Protein AF-A0A662KMJ8-F1 (afdb_monomer_lite)

Foldseek 3Di:
DDPLLVVLVVVLVVLVVVLVVLVVVLVVLVVCVVVVVDDPVVSVVSNVVSVVSNVVSVVVSVVSVVVSVVVVVVVVVVVVVVD

Secondary structure (DSSP, 8-state):
--HHHHHHHHHHHHHHHHHHHHHHHHHHHHHHHHTTSS-HHHHHHHHHHHHHHHHHHHHHHHHHHHHHHHHHHHHHHHHHHH-

Structure (mmCIF, N/CA/C/O backbone):
data_AF-A0A662KMJ8-F1
#
_entry.id   AF-A0A662KMJ8-F1
#
loop_
_atom_site.group_PDB
_atom_site.id
_atom_site.type_symbol
_atom_site.label_atom_id
_atom_site.label_alt_id
_atom_site.label_comp_id
_atom_site.label_asym_id
_atom_site.label_entity_id
_atom_site.label_seq_id
_atom_site.pdbx_PDB_ins_code
_atom_site.Cartn_x
_atom_site.Cartn_y
_atom_site.Cartn_z
_atom_site.occupancy
_atom_site.B_iso_or_equiv
_atom_site.auth_seq_id
_atom_site.auth_comp_id
_atom_site.auth_asym_id
_atom_site.auth_atom_id
_atom_site.pdbx_PDB_model_num
ATOM 1 N N . MET A 1 1 ? 20.033 6.779 -18.182 1.00 66.69 1 MET A N 1
ATOM 2 C CA . MET A 1 1 ? 18.734 6.319 -17.642 1.00 66.69 1 MET A CA 1
ATOM 3 C C . MET A 1 1 ? 17.662 7.268 -18.150 1.00 66.69 1 MET A C 1
ATOM 5 O O . MET A 1 1 ? 17.794 8.463 -17.890 1.00 66.69 1 MET A O 1
ATOM 9 N N . SER A 1 2 ? 16.681 6.783 -18.919 1.00 82.75 2 SER A N 1
ATOM 10 C CA . SER A 1 2 ? 15.649 7.625 -19.541 1.00 82.75 2 SER A CA 1
ATOM 11 C C . SER A 1 2 ? 14.925 8.524 -18.536 1.00 82.75 2 SER A C 1
ATOM 13 O O . SER A 1 2 ? 14.635 8.134 -17.400 1.00 82.75 2 SER A O 1
ATOM 15 N N . PHE A 1 3 ? 14.582 9.733 -18.991 1.00 89.38 3 PHE A N 1
ATOM 16 C CA . PHE A 1 3 ? 13.728 10.685 -18.278 1.00 89.38 3 PHE A CA 1
ATOM 17 C C . PHE A 1 3 ? 12.411 10.048 -17.806 1.00 89.38 3 PHE A C 1
ATOM 19 O O . PHE A 1 3 ? 11.932 10.338 -16.707 1.00 89.38 3 PHE A O 1
ATOM 26 N N . LEU A 1 4 ? 11.851 9.128 -18.599 1.00 90.69 4 LEU A N 1
ATOM 27 C CA . LEU A 1 4 ? 10.621 8.418 -18.258 1.00 90.69 4 LEU A CA 1
ATOM 28 C C . LEU A 1 4 ? 10.803 7.507 -17.037 1.00 90.69 4 LEU A C 1
ATOM 30 O O . LEU A 1 4 ? 9.957 7.521 -16.145 1.00 90.69 4 LEU A O 1
ATOM 34 N N . ILE A 1 5 ? 11.917 6.771 -16.952 1.00 92.69 5 ILE A N 1
ATOM 35 C CA . ILE A 1 5 ? 12.214 5.894 -15.808 1.00 92.69 5 ILE A CA 1
ATOM 36 C C . ILE A 1 5 ? 12.318 6.724 -14.526 1.00 92.69 5 ILE A C 1
ATOM 38 O O . ILE A 1 5 ? 11.619 6.430 -13.559 1.00 92.69 5 ILE A O 1
ATOM 42 N N . ARG A 1 6 ? 13.075 7.830 -14.556 1.00 94.19 6 ARG A N 1
ATOM 43 C CA . ARG A 1 6 ? 13.197 8.748 -13.407 1.00 94.19 6 ARG A CA 1
ATOM 44 C C . ARG A 1 6 ? 11.842 9.303 -12.957 1.00 94.19 6 ARG A C 1
ATOM 46 O O . ARG A 1 6 ? 11.577 9.436 -11.762 1.00 94.19 6 ARG A O 1
ATOM 53 N N . ARG A 1 7 ? 10.952 9.627 -13.904 1.00 95.12 7 ARG A N 1
ATOM 54 C CA . ARG A 1 7 ? 9.593 10.103 -13.596 1.00 95.12 7 ARG A CA 1
ATOM 55 C C . ARG A 1 7 ? 8.755 9.023 -12.910 1.00 95.12 7 ARG A C 1
ATOM 57 O O . ARG A 1 7 ? 8.043 9.342 -11.957 1.00 95.12 7 ARG A O 1
ATOM 64 N N . LEU A 1 8 ? 8.830 7.777 -13.381 1.00 94.88 8 LEU A N 1
ATOM 65 C CA . LEU A 1 8 ? 8.120 6.640 -12.788 1.00 94.88 8 LEU A CA 1
ATOM 66 C C . LEU A 1 8 ? 8.644 6.321 -11.380 1.00 94.88 8 LEU A C 1
ATOM 68 O O . LEU A 1 8 ? 7.844 6.104 -10.474 1.00 94.88 8 LEU A O 1
ATOM 72 N N . GLU A 1 9 ? 9.959 6.376 -11.167 1.00 95.62 9 GLU A N 1
ATOM 73 C CA . GLU A 1 9 ? 10.584 6.191 -9.848 1.00 95.62 9 GLU A CA 1
ATOM 74 C C . GLU A 1 9 ? 10.101 7.250 -8.847 1.00 95.62 9 GLU A C 1
ATOM 76 O O . GLU A 1 9 ? 9.614 6.910 -7.769 1.00 95.62 9 GLU A O 1
ATOM 81 N N . LYS A 1 10 ? 10.089 8.530 -9.242 1.00 97.12 10 LYS A N 1
ATOM 82 C CA . LYS A 1 10 ? 9.558 9.618 -8.401 1.00 97.12 10 LYS A CA 1
ATOM 83 C C . LYS A 1 10 ? 8.064 9.464 -8.098 1.00 97.12 10 LYS A C 1
ATOM 85 O O . LYS A 1 10 ? 7.579 9.912 -7.058 1.00 97.12 10 LYS A O 1
ATOM 90 N N . GLN A 1 11 ? 7.292 8.873 -9.011 1.00 97.25 11 GLN A N 1
ATOM 91 C CA . GLN A 1 11 ? 5.887 8.557 -8.747 1.00 97.25 11 GLN A CA 1
ATOM 92 C C . GLN A 1 11 ? 5.743 7.426 -7.726 1.00 97.25 11 GLN A C 1
ATOM 94 O O . GLN A 1 11 ? 4.907 7.546 -6.831 1.00 97.25 11 GLN A O 1
ATOM 99 N N . ILE A 1 12 ? 6.554 6.371 -7.835 1.00 97.56 12 ILE A N 1
ATOM 100 C CA . ILE A 1 12 ? 6.579 5.265 -6.870 1.00 97.56 12 ILE A CA 1
ATOM 101 C C . ILE A 1 12 ? 6.909 5.793 -5.473 1.00 97.56 12 ILE A C 1
ATOM 103 O O . ILE A 1 12 ? 6.138 5.542 -4.553 1.00 97.56 12 ILE A O 1
ATOM 107 N N . GLU A 1 13 ? 7.948 6.617 -5.334 1.00 98.06 13 GLU A N 1
ATOM 108 C CA . GLU A 1 13 ? 8.349 7.210 -4.051 1.00 98.06 13 GLU A CA 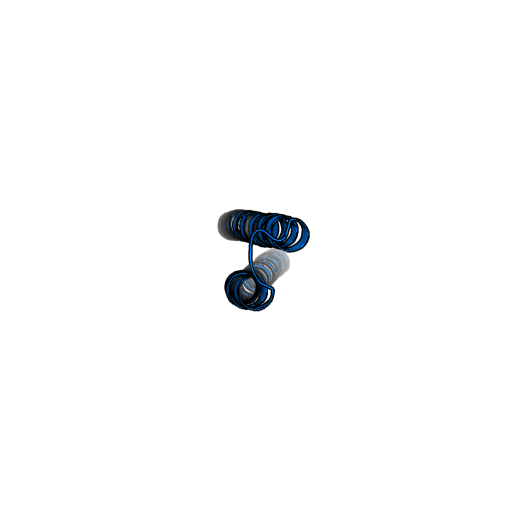1
ATOM 109 C C . GLU A 1 13 ? 7.194 7.984 -3.384 1.00 98.06 13 GLU A C 1
ATOM 111 O O . GLU A 1 13 ? 6.909 7.842 -2.193 1.00 98.06 13 GLU A O 1
ATOM 116 N N . LYS A 1 14 ? 6.446 8.775 -4.166 1.00 98.19 14 LYS A N 1
ATOM 117 C CA . LYS A 1 14 ? 5.257 9.484 -3.663 1.00 98.19 14 LYS A CA 1
ATOM 118 C C . LYS A 1 14 ? 4.164 8.530 -3.181 1.00 98.19 14 LYS A C 1
ATOM 120 O O . LYS A 1 14 ? 3.451 8.866 -2.235 1.00 98.19 14 LYS A O 1
ATOM 125 N N . LEU A 1 15 ? 3.979 7.388 -3.841 1.00 98.00 15 LEU A N 1
ATOM 126 C CA . LEU A 1 15 ? 3.001 6.378 -3.429 1.00 98.00 15 LEU A CA 1
ATOM 127 C C . LEU A 1 15 ? 3.466 5.636 -2.171 1.00 98.00 15 LEU A C 1
ATOM 129 O O . LEU A 1 15 ? 2.658 5.449 -1.266 1.00 98.00 15 LEU A O 1
ATOM 133 N N . GLU A 1 16 ? 4.750 5.300 -2.067 1.00 98.12 16 GLU A N 1
ATOM 134 C CA . GLU A 1 16 ? 5.349 4.673 -0.881 1.00 98.12 16 GLU A CA 1
ATOM 135 C C . GLU A 1 16 ? 5.240 5.585 0.349 1.00 98.12 16 GLU A C 1
ATOM 137 O O . GLU A 1 16 ? 4.827 5.145 1.421 1.00 98.12 16 GLU A O 1
ATOM 142 N N . ASN A 1 17 ? 5.473 6.890 0.184 1.00 98.31 17 ASN A N 1
ATOM 143 C CA . ASN A 1 17 ? 5.252 7.868 1.252 1.00 98.31 17 ASN A CA 1
ATOM 144 C C . ASN A 1 17 ? 3.778 7.949 1.691 1.00 98.31 17 ASN A C 1
ATOM 146 O O . ASN A 1 17 ? 3.495 8.163 2.869 1.00 98.31 17 ASN A O 1
ATOM 150 N N . LYS A 1 18 ? 2.817 7.765 0.775 1.00 97.75 18 LYS A N 1
ATOM 151 C CA . LYS A 1 18 ? 1.388 7.694 1.134 1.00 97.75 18 LYS A CA 1
ATOM 152 C C . LYS A 1 18 ? 1.047 6.408 1.887 1.00 97.75 18 LYS A C 1
ATOM 154 O O . LYS A 1 18 ? 0.246 6.467 2.815 1.00 97.75 18 LYS A O 1
ATOM 159 N N . ILE A 1 19 ? 1.644 5.278 1.504 1.00 97.94 19 ILE A N 1
ATOM 160 C CA . ILE A 1 19 ? 1.485 4.002 2.216 1.00 97.94 19 ILE A CA 1
ATOM 161 C C . ILE A 1 19 ? 1.969 4.154 3.656 1.00 97.94 19 ILE A C 1
ATOM 163 O O . ILE A 1 19 ? 1.185 3.909 4.568 1.00 97.94 19 ILE A O 1
ATOM 167 N N . ARG A 1 20 ? 3.183 4.681 3.854 1.00 98.31 20 ARG A N 1
ATOM 168 C CA . ARG A 1 20 ? 3.764 4.902 5.187 1.00 98.31 20 ARG A CA 1
ATOM 169 C C . ARG A 1 20 ? 2.845 5.716 6.100 1.00 98.31 20 ARG A C 1
ATOM 171 O O . ARG A 1 20 ? 2.585 5.320 7.229 1.00 98.31 20 ARG A O 1
ATOM 178 N N . LYS A 1 21 ? 2.270 6.809 5.586 1.00 98.31 21 LYS A N 1
ATOM 179 C CA . LYS A 1 21 ? 1.305 7.632 6.339 1.00 98.31 21 LYS A CA 1
ATOM 180 C C . LYS A 1 21 ? 0.030 6.869 6.713 1.00 98.31 21 LYS A C 1
ATOM 182 O O . LYS A 1 21 ? -0.514 7.079 7.791 1.00 98.31 21 LYS A O 1
ATOM 187 N N . ASN A 1 22 ? -0.475 6.001 5.837 1.00 97.81 22 ASN A N 1
ATOM 188 C CA . ASN A 1 22 ? -1.638 5.168 6.161 1.00 97.81 22 ASN A CA 1
ATOM 189 C C . ASN A 1 22 ? -1.292 4.093 7.205 1.00 97.81 22 ASN A C 1
ATOM 191 O O . ASN A 1 22 ? -2.105 3.825 8.086 1.00 97.81 22 ASN A O 1
ATOM 195 N N . GLU A 1 23 ? -0.093 3.512 7.147 1.00 98.06 23 GLU A N 1
ATOM 196 C CA . GLU A 1 23 ? 0.397 2.561 8.155 1.00 98.06 23 GLU A CA 1
ATOM 197 C C . GLU A 1 23 ? 0.563 3.225 9.529 1.00 98.06 23 GLU A C 1
ATOM 199 O O . GLU A 1 23 ? 0.143 2.663 10.542 1.00 98.06 23 GLU A O 1
ATOM 204 N N . GLU A 1 24 ? 1.090 4.452 9.572 1.00 98.31 24 GLU A N 1
ATOM 205 C CA . GLU A 1 24 ? 1.132 5.279 10.785 1.00 98.31 24 GLU A CA 1
ATOM 206 C C . GLU A 1 24 ? -0.275 5.514 11.349 1.00 98.31 24 GLU A C 1
ATOM 208 O O . GLU A 1 24 ? -0.498 5.336 12.546 1.00 98.31 24 GLU A O 1
ATOM 213 N N . LYS A 1 25 ? -1.267 5.809 10.498 1.00 97.94 25 LYS A N 1
ATOM 214 C CA . LYS A 1 25 ? -2.662 5.966 10.943 1.00 97.94 25 LYS A CA 1
ATOM 215 C C . LYS A 1 25 ? -3.254 4.684 11.523 1.00 97.94 25 LYS A C 1
ATOM 217 O O . LYS A 1 25 ? -3.995 4.753 12.503 1.00 97.94 25 LYS A O 1
ATOM 222 N N . ILE A 1 26 ? -2.922 3.517 10.971 1.00 98.06 26 ILE A N 1
ATOM 223 C CA . ILE A 1 26 ? -3.322 2.226 11.553 1.00 98.06 26 ILE A CA 1
ATOM 224 C C . ILE A 1 26 ? -2.667 2.026 12.927 1.00 98.06 26 ILE A C 1
ATOM 226 O O . ILE A 1 26 ? -3.329 1.551 13.851 1.00 98.06 26 ILE A O 1
ATOM 230 N N . ARG A 1 27 ? -1.398 2.420 13.086 1.00 98.19 27 ARG A N 1
ATOM 231 C CA . ARG A 1 27 ? -0.683 2.347 14.368 1.00 98.19 27 ARG A CA 1
ATOM 232 C C . ARG A 1 27 ? -1.322 3.246 15.429 1.00 98.19 27 ARG A C 1
ATOM 234 O O . ARG A 1 27 ? -1.669 2.750 16.494 1.00 98.19 27 ARG A O 1
ATOM 241 N N . GLU A 1 28 ? -1.599 4.508 15.099 1.00 97.94 28 GLU A N 1
ATOM 242 C CA . GLU A 1 28 ? -2.320 5.441 15.982 1.00 97.94 28 GLU A CA 1
ATOM 243 C C . GLU A 1 28 ? -3.704 4.897 16.389 1.00 97.94 28 GLU A C 1
ATOM 245 O O . GLU A 1 28 ? -4.151 5.059 17.526 1.00 97.94 28 GLU A O 1
ATOM 250 N N . LEU A 1 29 ? -4.423 4.250 15.463 1.00 97.69 29 LEU A N 1
ATOM 251 C CA . LEU A 1 29 ? -5.704 3.605 15.767 1.00 97.69 29 LEU A CA 1
ATOM 252 C C . LEU A 1 29 ? -5.543 2.430 16.730 1.00 97.69 29 LEU A C 1
ATOM 254 O O . LEU A 1 29 ? -6.394 2.245 17.601 1.00 97.69 29 LEU A O 1
ATOM 258 N N . ARG A 1 30 ? -4.469 1.650 16.583 1.00 97.62 30 ARG A N 1
ATOM 259 C CA . ARG A 1 30 ? -4.167 0.528 17.474 1.00 97.62 30 ARG A CA 1
ATOM 260 C C . ARG A 1 30 ? -3.875 1.020 18.886 1.00 97.62 30 ARG A C 1
ATOM 262 O O . ARG A 1 30 ? -4.465 0.495 19.821 1.00 97.62 30 ARG A O 1
ATOM 269 N N . GLU A 1 31 ? -3.086 2.080 19.030 1.00 98.19 31 GLU A N 1
ATOM 270 C CA . GLU A 1 31 ? -2.821 2.716 20.328 1.00 98.19 31 GLU A CA 1
ATOM 271 C C . GLU A 1 31 ? -4.110 3.233 20.987 1.00 98.19 31 GLU A C 1
ATOM 273 O O . GLU A 1 31 ? -4.335 3.027 22.177 1.00 98.19 31 GLU A O 1
ATOM 278 N N . LYS A 1 32 ? -5.015 3.855 20.215 1.00 97.69 32 LYS A N 1
ATOM 279 C CA . LYS A 1 32 ? -6.327 4.292 20.730 1.00 97.69 32 LYS A CA 1
ATOM 280 C C . LYS A 1 32 ? -7.189 3.121 21.198 1.00 97.69 32 LYS A C 1
ATOM 282 O O . LYS A 1 32 ? -7.897 3.257 22.194 1.00 97.69 32 LYS A O 1
ATOM 287 N N . TYR A 1 33 ? -7.152 2.000 20.482 1.00 97.62 33 TYR A N 1
ATOM 288 C CA . TYR A 1 33 ? -7.874 0.788 20.861 1.00 97.62 33 TYR A CA 1
ATOM 289 C C . TYR A 1 33 ? -7.291 0.153 22.130 1.00 97.62 33 TYR A C 1
ATOM 291 O O . TYR A 1 33 ? -8.039 -0.161 23.052 1.00 97.62 33 TYR A O 1
ATOM 299 N N . GLU A 1 34 ? -5.965 0.033 22.218 1.00 97.62 34 GLU A N 1
ATOM 300 C CA . GLU A 1 34 ? -5.262 -0.492 23.399 1.00 97.62 34 GLU A CA 1
ATOM 301 C C . GLU A 1 34 ? -5.498 0.387 24.636 1.00 97.62 34 GLU A C 1
ATOM 303 O O . GLU A 1 34 ? -5.752 -0.124 25.725 1.00 97.62 34 GLU A O 1
ATOM 308 N N . ALA A 1 35 ? -5.552 1.709 24.452 1.00 98.06 35 ALA A N 1
ATOM 309 C CA . ALA A 1 35 ? -5.935 2.669 25.485 1.00 98.06 35 ALA A CA 1
ATOM 310 C C . ALA A 1 35 ? -7.446 2.681 25.806 1.00 98.06 35 ALA A C 1
ATOM 312 O O . ALA A 1 35 ? -7.897 3.548 26.554 1.00 98.06 35 ALA A O 1
ATOM 313 N N . LYS A 1 36 ? -8.244 1.773 25.221 1.00 97.12 36 LYS A N 1
ATOM 314 C CA . LYS A 1 36 ? -9.710 1.672 25.375 1.00 97.12 36 LYS A CA 1
ATOM 315 C C . LYS A 1 36 ? -10.476 2.959 25.020 1.00 97.12 36 LYS A C 1
ATOM 317 O O . LYS A 1 36 ? -11.603 3.150 25.465 1.00 97.12 36 LYS A O 1
ATOM 322 N N . LYS A 1 37 ? -9.890 3.835 24.192 1.00 97.75 37 LYS A N 1
ATOM 323 C CA . LYS A 1 37 ? -10.512 5.091 23.721 1.00 97.75 37 LYS A CA 1
ATOM 324 C C . LYS A 1 37 ? -11.483 4.879 22.560 1.00 97.75 37 LYS A C 1
ATOM 326 O O . LYS A 1 37 ? -12.277 5.765 22.265 1.00 97.75 37 LYS A O 1
ATOM 331 N N . ILE A 1 38 ? -11.374 3.748 21.868 1.00 97.56 38 ILE A N 1
ATOM 332 C CA . ILE A 1 38 ? -12.284 3.328 20.798 1.00 97.56 38 ILE A CA 1
ATOM 333 C C . ILE A 1 38 ? -12.645 1.860 20.985 1.00 97.56 38 ILE A C 1
ATOM 335 O O . ILE A 1 38 ? -11.874 1.081 21.551 1.00 97.56 38 ILE A O 1
ATOM 339 N N . THR A 1 39 ? -13.802 1.468 20.469 1.00 98.06 39 THR A N 1
ATOM 340 C CA . THR A 1 39 ? -14.239 0.072 20.496 1.00 98.06 39 THR A CA 1
ATOM 341 C C . THR A 1 39 ? -13.484 -0.776 19.470 1.00 98.06 39 THR A C 1
ATOM 343 O O . THR A 1 39 ? -12.936 -0.280 18.480 1.00 98.06 39 THR A O 1
ATOM 346 N N . ARG A 1 40 ? -13.506 -2.102 19.657 1.00 97.12 40 ARG A N 1
ATOM 347 C CA . ARG A 1 40 ? -12.956 -3.057 18.680 1.00 97.12 40 ARG A CA 1
ATOM 348 C C . ARG A 1 40 ? -13.626 -2.927 17.309 1.00 97.12 40 ARG A C 1
ATOM 350 O O . ARG A 1 40 ? -12.954 -3.04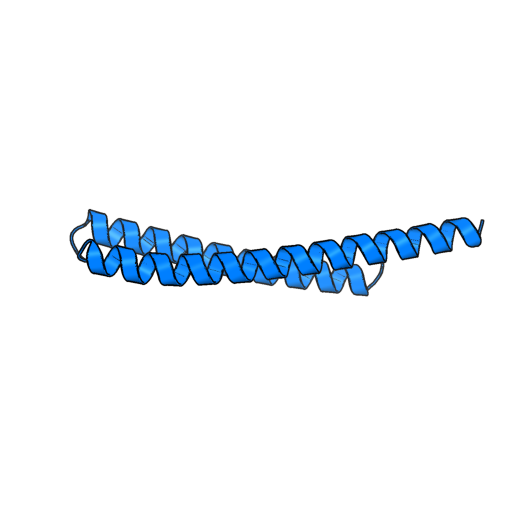2 16.287 1.00 97.12 40 ARG A O 1
ATOM 357 N N . ALA A 1 41 ? -14.937 -2.687 17.288 1.00 97.94 41 ALA A N 1
ATOM 358 C CA . ALA A 1 41 ? -15.698 -2.519 16.054 1.00 97.94 41 ALA A CA 1
ATOM 359 C C . ALA A 1 41 ? -15.232 -1.278 15.278 1.00 97.94 41 ALA A C 1
ATOM 361 O O . ALA A 1 41 ? -14.897 -1.378 14.097 1.00 97.94 41 ALA A O 1
ATOM 362 N N . GLU A 1 42 ? -15.114 -0.131 15.953 1.00 96.81 42 GLU A N 1
ATOM 363 C CA . GLU A 1 42 ? -14.609 1.103 15.341 1.00 96.81 42 GLU A CA 1
ATOM 364 C C . GLU A 1 42 ? -13.165 0.966 14.857 1.00 96.81 42 GLU A C 1
ATOM 366 O O . GLU A 1 42 ? -12.835 1.447 13.769 1.00 96.81 42 GLU A O 1
ATOM 371 N N . PHE A 1 43 ? -12.309 0.301 15.640 1.00 98.12 43 PHE A N 1
ATOM 372 C CA . PHE A 1 43 ? -10.940 -0.003 15.237 1.00 98.12 43 PHE A CA 1
ATOM 373 C C . PHE A 1 43 ? -10.919 -0.812 13.938 1.00 98.12 43 PHE A C 1
ATOM 375 O O . PHE A 1 43 ? -10.265 -0.401 12.983 1.00 98.12 43 PHE A O 1
ATOM 382 N N . ASN A 1 44 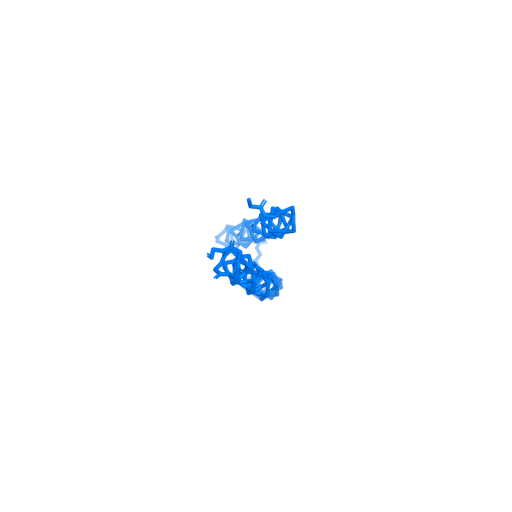? -11.678 -1.909 13.868 1.00 97.94 44 ASN A N 1
ATOM 383 C CA . ASN A 1 44 ? -11.712 -2.787 12.699 1.00 97.94 44 ASN A CA 1
ATOM 384 C C . ASN A 1 44 ? -12.221 -2.070 11.440 1.00 97.94 44 ASN A C 1
ATOM 386 O O . ASN A 1 44 ? -11.613 -2.207 10.380 1.00 97.94 44 ASN A O 1
ATOM 390 N N . ILE A 1 45 ? -13.292 -1.273 11.549 1.00 98.12 45 ILE A N 1
ATOM 391 C CA . ILE A 1 45 ? -13.847 -0.512 10.415 1.00 98.12 45 ILE A CA 1
ATOM 392 C C . ILE A 1 45 ? -12.814 0.490 9.886 1.00 98.12 45 ILE A C 1
ATOM 394 O O . ILE A 1 45 ? -12.549 0.547 8.682 1.00 98.12 45 ILE A O 1
ATOM 398 N N . LYS A 1 46 ? -12.196 1.273 10.780 1.00 97.38 46 LYS A N 1
ATOM 399 C CA . LYS A 1 46 ? -11.211 2.288 10.384 1.00 97.38 46 LYS A CA 1
ATOM 400 C C . LYS A 1 46 ? -9.930 1.651 9.847 1.00 97.38 46 LYS A C 1
ATOM 402 O O . LYS A 1 46 ? -9.419 2.105 8.827 1.00 97.38 46 LYS A O 1
ATOM 407 N N . LYS A 1 47 ? -9.441 0.588 10.491 1.00 97.75 47 LYS A N 1
ATOM 408 C CA . LYS A 1 47 ? -8.276 -0.184 10.044 1.00 97.75 47 LYS A CA 1
ATOM 409 C C . LYS A 1 47 ? -8.487 -0.705 8.621 1.00 97.75 47 LYS A C 1
ATOM 411 O O . LYS A 1 47 ? -7.659 -0.423 7.759 1.00 97.75 47 LYS A O 1
ATOM 416 N N . ARG A 1 48 ? -9.622 -1.363 8.359 1.00 98.12 48 ARG A N 1
ATOM 417 C CA . ARG A 1 48 ? -9.952 -1.915 7.037 1.00 98.12 48 ARG A CA 1
ATOM 418 C C . ARG A 1 48 ? -9.924 -0.850 5.941 1.00 98.12 48 ARG A C 1
ATOM 420 O O . ARG A 1 48 ? -9.343 -1.082 4.887 1.00 98.12 48 ARG A O 1
ATOM 427 N N . LYS A 1 49 ? -10.472 0.342 6.203 1.00 97.75 49 LYS A N 1
ATOM 428 C CA . LYS A 1 49 ? -10.423 1.469 5.255 1.00 97.75 49 LYS A CA 1
ATOM 429 C C . LYS A 1 49 ? -8.985 1.822 4.852 1.00 97.75 49 LYS A C 1
ATOM 431 O O . LYS A 1 49 ? -8.707 2.012 3.670 1.00 97.75 49 LYS A O 1
ATOM 436 N N . TYR A 1 50 ? -8.068 1.919 5.814 1.00 98.06 50 TYR A N 1
ATOM 437 C CA . TYR A 1 50 ? -6.665 2.224 5.519 1.00 98.06 50 TYR A CA 1
ATOM 438 C C . TYR A 1 50 ? -5.946 1.057 4.829 1.00 98.06 50 TYR A C 1
ATOM 440 O O . TYR A 1 50 ? -5.155 1.297 3.918 1.00 98.06 50 TYR A O 1
ATOM 448 N N . GLU A 1 51 ? -6.247 -0.191 5.196 1.00 97.88 51 GLU A N 1
ATOM 449 C CA . GLU A 1 51 ? -5.700 -1.384 4.533 1.00 97.88 51 GLU A CA 1
ATOM 450 C C . GLU A 1 51 ? -6.130 -1.475 3.063 1.00 97.88 51 GLU A C 1
ATOM 452 O O . GLU A 1 51 ? -5.293 -1.718 2.194 1.00 97.88 51 GLU A O 1
ATOM 457 N N . GLU A 1 52 ? -7.398 -1.196 2.751 1.00 98.19 52 GLU A N 1
ATOM 458 C CA . GLU A 1 52 ? -7.902 -1.140 1.373 1.00 98.19 52 GLU A CA 1
ATOM 459 C C . GLU A 1 52 ? -7.193 -0.042 0.560 1.00 98.19 52 GLU A C 1
ATOM 461 O O . GLU A 1 52 ? -6.787 -0.266 -0.587 1.00 98.19 52 GLU A O 1
ATOM 466 N N . MET A 1 53 ? -6.953 1.129 1.166 1.00 97.38 53 MET A N 1
ATOM 467 C CA . MET A 1 53 ? -6.165 2.197 0.540 1.00 97.38 53 MET A CA 1
ATOM 468 C C . MET A 1 53 ? -4.720 1.759 0.267 1.00 97.38 53 MET A C 1
ATOM 470 O O . MET A 1 53 ? -4.213 1.984 -0.834 1.00 97.38 53 MET A O 1
ATOM 474 N N . ILE A 1 54 ? -4.056 1.122 1.236 1.00 98.31 54 ILE A N 1
ATOM 475 C CA . ILE A 1 54 ? -2.690 0.598 1.084 1.00 98.31 54 ILE A CA 1
ATOM 476 C C . ILE A 1 54 ? -2.641 -0.454 -0.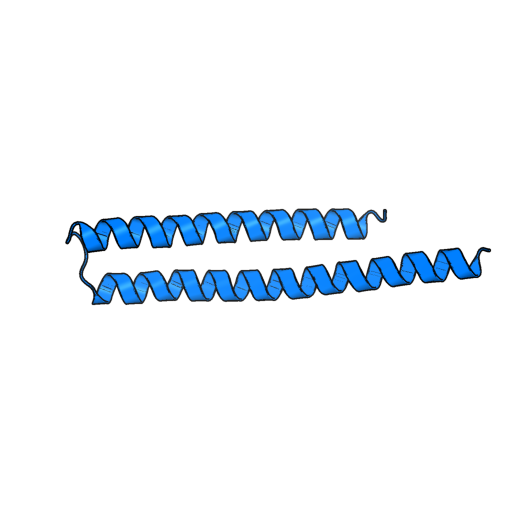028 1.00 98.31 54 ILE A C 1
ATOM 478 O O . ILE A 1 54 ? -1.769 -0.387 -0.894 1.00 98.31 54 ILE A O 1
ATOM 482 N N . HIS A 1 55 ? -3.601 -1.379 -0.062 1.00 98.38 55 HIS A N 1
ATOM 483 C CA . HIS A 1 55 ? -3.688 -2.405 -1.098 1.00 98.38 55 HIS A CA 1
ATOM 484 C C . HIS A 1 55 ? -3.800 -1.786 -2.502 1.00 98.38 55 HIS A C 1
ATOM 486 O O . HIS A 1 55 ? -3.050 -2.154 -3.411 1.00 98.38 55 HIS A O 1
ATOM 492 N N . GLY A 1 56 ? -4.661 -0.777 -2.673 1.00 98.31 56 GLY A N 1
ATOM 493 C CA . GLY A 1 56 ? -4.785 -0.043 -3.935 1.00 98.31 56 GLY A CA 1
ATOM 494 C C . GLY A 1 56 ? -3.504 0.698 -4.342 1.00 98.31 56 GLY A C 1
ATOM 495 O O . GLY A 1 56 ? -3.126 0.695 -5.517 1.00 98.31 56 GLY A O 1
ATOM 496 N N . LEU A 1 57 ? -2.797 1.309 -3.386 1.00 98.12 57 LEU A N 1
ATOM 497 C CA . LEU A 1 57 ? -1.511 1.971 -3.642 1.00 98.12 57 LEU A CA 1
ATOM 498 C C . LEU A 1 57 ? -0.426 0.962 -4.050 1.00 98.12 57 LEU A C 1
ATOM 500 O O . LEU A 1 57 ? 0.291 1.203 -5.023 1.00 98.12 57 LEU A O 1
ATOM 504 N N . ASN A 1 58 ? -0.359 -0.189 -3.380 1.00 98.06 58 ASN A N 1
ATOM 505 C CA . ASN A 1 58 ? 0.566 -1.275 -3.709 1.00 98.06 58 ASN A CA 1
ATOM 506 C C . ASN A 1 58 ? 0.330 -1.834 -5.118 1.00 98.06 58 ASN A C 1
ATOM 508 O O . ASN A 1 58 ? 1.286 -2.043 -5.871 1.00 98.06 58 ASN A O 1
ATOM 512 N N . ALA A 1 59 ? -0.932 -2.015 -5.518 1.00 98.38 59 ALA A N 1
ATOM 513 C CA . ALA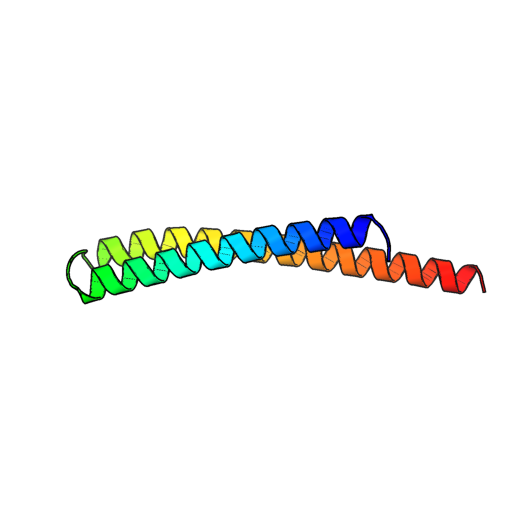 A 1 59 ? -1.275 -2.432 -6.877 1.00 98.38 59 ALA A CA 1
ATOM 514 C C . ALA A 1 59 ? -0.770 -1.423 -7.927 1.00 98.38 59 ALA A C 1
ATOM 516 O O . ALA A 1 59 ? -0.159 -1.811 -8.925 1.00 98.38 59 ALA A O 1
ATOM 517 N N . ARG A 1 60 ? -0.939 -0.117 -7.673 1.00 97.56 60 ARG A N 1
ATOM 518 C CA . ARG A 1 60 ? -0.424 0.946 -8.557 1.00 97.56 60 ARG A CA 1
ATOM 519 C C . ARG A 1 60 ? 1.100 0.931 -8.652 1.00 97.56 60 ARG A C 1
ATOM 521 O O . ARG A 1 60 ? 1.632 1.009 -9.756 1.00 97.56 60 ARG A O 1
ATOM 528 N N . ILE A 1 61 ? 1.804 0.778 -7.528 1.00 98.06 61 ILE A N 1
ATOM 529 C CA . ILE A 1 61 ? 3.271 0.659 -7.517 1.00 98.06 61 ILE A CA 1
ATOM 530 C C . ILE A 1 61 ? 3.722 -0.527 -8.374 1.00 98.06 61 ILE A C 1
ATOM 532 O O . ILE A 1 61 ? 4.651 -0.384 -9.167 1.00 98.06 61 ILE A O 1
ATOM 536 N N . ARG A 1 62 ? 3.053 -1.682 -8.271 1.00 98.06 62 ARG A N 1
ATOM 537 C CA . ARG A 1 62 ? 3.383 -2.871 -9.073 1.00 98.06 62 ARG A CA 1
ATOM 538 C C . ARG A 1 62 ? 3.281 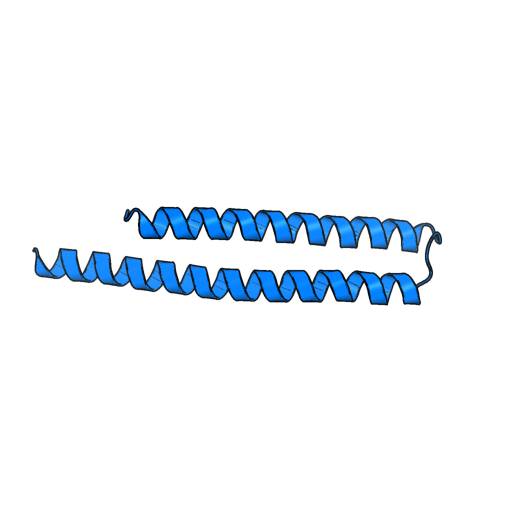-2.597 -10.576 1.00 98.06 62 ARG A C 1
ATOM 540 O O . ARG A 1 62 ? 4.188 -2.964 -11.322 1.00 98.06 62 ARG A O 1
ATOM 547 N N . ILE A 1 63 ? 2.227 -1.906 -11.012 1.00 97.69 63 ILE A N 1
ATOM 548 C CA . ILE A 1 63 ? 2.047 -1.505 -12.418 1.00 97.69 63 ILE A CA 1
ATOM 549 C C . ILE A 1 63 ? 3.186 -0.579 -12.869 1.00 97.69 63 ILE A C 1
ATOM 551 O O . ILE A 1 63 ? 3.772 -0.805 -13.930 1.00 97.69 63 ILE A O 1
ATOM 555 N N . LEU A 1 64 ? 3.538 0.425 -12.059 1.00 96.62 64 LEU A N 1
ATOM 556 C CA . LEU A 1 64 ? 4.628 1.360 -12.368 1.00 96.62 64 LEU A CA 1
ATOM 557 C C . LEU A 1 64 ? 5.988 0.652 -12.449 1.00 96.62 64 LEU A C 1
ATOM 559 O O . LEU A 1 64 ? 6.741 0.892 -13.393 1.00 96.62 64 LEU A O 1
ATOM 563 N N . LYS A 1 65 ? 6.277 -0.274 -11.524 1.00 96.25 65 LYS A N 1
ATOM 564 C CA . LYS A 1 65 ? 7.487 -1.117 -11.559 1.00 96.25 65 LYS A CA 1
ATOM 565 C C . LYS A 1 65 ? 7.545 -1.959 -12.838 1.00 96.25 65 LYS A C 1
ATOM 567 O O . LYS A 1 65 ? 8.595 -2.031 -13.474 1.00 96.25 65 LYS A O 1
ATOM 572 N N . GLY A 1 66 ? 6.413 -2.517 -13.273 1.00 96.56 66 GLY A N 1
ATOM 573 C CA . GLY A 1 66 ? 6.303 -3.201 -14.565 1.00 96.56 66 GLY A CA 1
ATOM 574 C C . GLY A 1 66 ? 6.558 -2.277 -15.764 1.00 96.56 66 GLY A C 1
ATOM 575 O O . GLY A 1 66 ? 7.201 -2.683 -16.730 1.00 96.56 66 GLY A O 1
ATOM 576 N N . GLY A 1 67 ? 6.106 -1.020 -15.694 1.00 94.62 67 GLY A N 1
ATOM 577 C CA . GLY A 1 67 ? 6.417 0.016 -16.684 1.00 94.62 67 GLY A CA 1
ATOM 578 C C . GLY A 1 67 ? 7.916 0.295 -16.789 1.00 94.62 67 GLY A C 1
ATOM 579 O O . GLY A 1 67 ? 8.465 0.250 -17.886 1.00 94.62 67 GLY A O 1
ATOM 580 N N . ILE A 1 68 ? 8.593 0.485 -15.652 1.00 94.81 68 ILE A N 1
ATOM 581 C CA . ILE A 1 68 ? 10.051 0.682 -15.601 1.00 94.81 68 ILE A CA 1
ATOM 582 C C . ILE A 1 68 ? 10.787 -0.514 -16.215 1.00 94.81 68 ILE A C 1
ATOM 584 O O . ILE A 1 68 ? 11.701 -0.321 -17.012 1.00 94.81 68 ILE A O 1
ATOM 588 N N . ALA A 1 69 ? 10.392 -1.744 -15.873 1.00 95.69 69 ALA A N 1
ATOM 589 C CA . ALA A 1 69 ? 11.031 -2.948 -16.401 1.00 95.69 69 ALA A CA 1
ATOM 590 C C . ALA A 1 69 ? 10.926 -3.042 -17.934 1.00 95.69 69 ALA A C 1
ATOM 592 O O . ALA A 1 69 ? 11.908 -3.376 -18.595 1.00 95.69 69 ALA A O 1
ATOM 593 N N . ARG A 1 70 ? 9.765 -2.702 -18.511 1.00 94.75 70 ARG A N 1
ATOM 594 C CA . ARG A 1 70 ? 9.584 -2.659 -19.972 1.00 94.75 70 ARG A CA 1
ATOM 595 C C . ARG A 1 70 ? 10.457 -1.596 -20.633 1.00 94.75 70 ARG A C 1
ATOM 597 O O . ARG A 1 70 ? 11.071 -1.878 -21.654 1.00 94.75 70 ARG A O 1
ATOM 604 N N . GLU A 1 71 ? 10.540 -0.403 -20.052 1.00 92.38 71 GLU A N 1
ATOM 605 C CA . GLU A 1 71 ? 11.375 0.670 -20.606 1.00 92.38 71 GLU A CA 1
ATOM 606 C C . GLU A 1 71 ? 12.868 0.340 -20.532 1.00 92.38 71 GLU A C 1
ATOM 608 O O . GLU A 1 71 ? 13.589 0.576 -21.498 1.00 92.38 71 GLU A O 1
ATOM 613 N N . LYS A 1 72 ? 13.325 -0.301 -19.448 1.00 91.94 72 LYS A N 1
ATOM 614 C CA . LYS A 1 72 ? 14.704 -0.802 -19.350 1.00 91.94 72 LYS A CA 1
ATOM 615 C C . LYS A 1 72 ? 15.026 -1.817 -20.453 1.00 91.94 72 LYS A C 1
ATOM 617 O O . LYS A 1 72 ? 16.065 -1.688 -21.088 1.00 91.94 72 LYS A O 1
ATOM 622 N N . ARG A 1 73 ? 14.118 -2.765 -20.730 1.00 92.69 73 ARG A N 1
ATOM 623 C CA . ARG A 1 73 ? 14.288 -3.737 -21.830 1.00 92.69 73 ARG A CA 1
ATOM 624 C C . ARG A 1 73 ? 14.377 -3.056 -23.196 1.00 92.69 73 ARG A C 1
ATOM 626 O O . ARG A 1 73 ? 15.253 -3.392 -23.978 1.00 92.69 73 ARG A O 1
ATOM 633 N N . LYS A 1 74 ? 13.526 -2.060 -23.464 1.00 91.88 74 LYS A N 1
ATOM 634 C CA . LYS A 1 74 ? 13.579 -1.295 -24.723 1.00 91.88 74 LYS A CA 1
ATOM 635 C C . LYS A 1 74 ? 14.887 -0.521 -24.891 1.00 91.88 74 LYS A C 1
ATOM 637 O O . LYS A 1 74 ? 15.405 -0.453 -25.998 1.00 91.88 74 LYS A O 1
ATOM 642 N N . GLU A 1 75 ? 15.400 0.098 -23.824 1.00 89.62 75 GLU A N 1
ATOM 643 C CA . GLU A 1 75 ? 16.706 0.772 -23.872 1.00 89.62 75 GLU A CA 1
ATOM 644 C C . GLU A 1 75 ? 17.835 -0.215 -24.188 1.00 89.62 75 GLU A C 1
ATOM 646 O O . GLU A 1 75 ? 18.731 0.117 -24.958 1.00 89.62 75 GLU A O 1
ATOM 651 N N . GLU A 1 76 ? 17.793 -1.411 -23.604 1.00 90.12 76 GLU A N 1
ATOM 652 C CA . GLU A 1 76 ? 18.792 -2.455 -23.835 1.00 90.12 76 GLU A CA 1
ATOM 653 C C . GLU A 1 76 ? 18.736 -2.999 -25.269 1.00 90.12 76 GLU A C 1
ATOM 655 O O . GLU A 1 76 ? 19.768 -3.084 -25.929 1.00 90.12 76 GLU A O 1
ATOM 660 N N . GLU A 1 77 ? 17.541 -3.292 -25.791 1.00 91.06 77 GLU A N 1
ATOM 661 C CA . GLU A 1 77 ? 17.358 -3.736 -27.179 1.00 91.06 77 GLU A CA 1
ATOM 662 C C . GLU A 1 77 ? 17.841 -2.705 -28.202 1.00 91.06 77 GLU A C 1
ATOM 664 O O . GLU A 1 77 ? 18.370 -3.089 -29.240 1.00 91.06 77 GLU A O 1
ATOM 669 N N . LYS A 1 78 ? 17.665 -1.406 -27.929 1.00 89.19 78 LYS A N 1
ATOM 670 C CA . LYS A 1 78 ? 18.193 -0.345 -28.798 1.00 89.19 78 LYS A CA 1
ATOM 671 C C . LYS A 1 78 ? 19.715 -0.350 -28.826 1.00 89.19 78 LYS A C 1
ATOM 673 O O . LYS A 1 78 ? 20.280 -0.374 -29.909 1.00 89.19 78 LYS A O 1
ATOM 678 N N . ARG A 1 79 ? 20.366 -0.420 -27.660 1.00 88.19 79 ARG A N 1
ATOM 679 C CA . ARG A 1 79 ? 21.836 -0.470 -27.584 1.00 88.19 79 ARG A CA 1
ATOM 680 C C . ARG A 1 79 ? 22.405 -1.667 -28.341 1.00 88.19 79 ARG A C 1
ATOM 682 O O . ARG A 1 79 ? 23.330 -1.494 -29.112 1.00 88.19 79 ARG A O 1
ATOM 689 N N . ARG A 1 80 ? 21.790 -2.846 -28.199 1.00 87.00 80 ARG A N 1
ATOM 690 C CA . ARG A 1 80 ? 22.208 -4.066 -28.916 1.00 87.00 80 ARG A CA 1
ATOM 691 C C . ARG A 1 80 ? 22.026 -4.008 -30.437 1.00 87.00 80 ARG A C 1
ATOM 693 O O . ARG A 1 80 ? 22.555 -4.868 -31.122 1.00 87.00 80 ARG A O 1
ATOM 700 N N . LYS A 1 81 ? 21.201 -3.093 -30.955 1.00 84.38 81 LYS A N 1
ATOM 701 C CA . LYS A 1 81 ? 21.003 -2.883 -32.402 1.00 84.38 81 LYS A CA 1
ATOM 702 C C . LYS A 1 81 ? 21.906 -1.784 -32.964 1.00 84.38 81 LYS A C 1
ATOM 704 O O . LYS A 1 81 ? 21.981 -1.640 -34.178 1.00 84.38 81 LYS A O 1
ATOM 709 N N . GLU A 1 82 ? 22.479 -0.969 -32.083 1.00 75.69 82 GLU A N 1
ATOM 710 C CA . GLU A 1 82 ? 23.391 0.128 -32.408 1.00 75.69 82 GLU A CA 1
ATOM 711 C C . GLU A 1 82 ? 24.873 -0.301 -32.288 1.00 75.69 82 GLU A C 1
ATOM 713 O O . GLU A 1 82 ? 25.737 0.424 -32.776 1.00 75.69 82 GLU A O 1
ATOM 718 N N . GLU A 1 83 ? 25.150 -1.466 -31.681 1.00 65.50 83 GLU A N 1
ATOM 719 C CA . GLU A 1 83 ? 26.413 -2.235 -31.755 1.00 65.50 83 GLU A CA 1
ATOM 720 C C . GLU A 1 83 ? 26.426 -3.186 -32.961 1.00 65.50 83 GLU A C 1
ATOM 722 O O . GLU A 1 83 ? 27.506 -3.315 -33.581 1.00 65.50 83 GLU A O 1
#

Radius of gyration: 19.42 Å; chains: 1; bounding box: 42×15×58 Å

pLDDT: mean 95.02, std 6.08, range [65.5, 98.38]

Sequence (83 aa):
MSFLIRRLEKQIEKLENKIRKNEEKIRELREKYEAKKITRAEFNIKKRKYEEMIHGLNARIRILKGGIAREKRKEEEKRRKEE